Protein AF-A0A0C3AGV8-F1 (afdb_monomer_lite)

pLDDT: mean 91.76, std 10.99, range [47.75, 98.56]

Foldseek 3Di:
DAKEKEFEQDPFKKWKDKDADPDDDDDDGTDIAGHGGMDMDDHDAKIKMWIQDPRVRDIDIDITGGHDYYYDD

Sequence (73 aa):
MGTVTIFNNTSDKIYVRVTADGESGGNESFALIESGDSEYWSRSDYQVVFVLRNDTGATEVFTVIPGNNYTVG

Secondary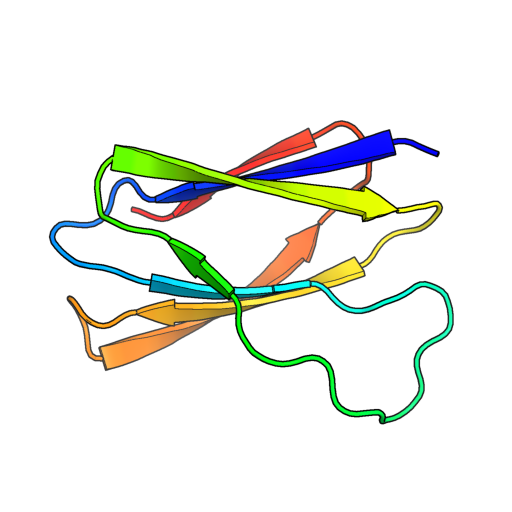 structure (DSSP, 8-state):
-EEEEEEE-SSS-EEEEEPPTT-SS--PPPEEE-TT-EEEEEESS-EEEEEEETTT--EEEEEE-TT-EEEE-

Organism: NCBI:txid1036808

Structure (mmCIF, N/CA/C/O backbone):
data_AF-A0A0C3AGV8-F1
#
_entry.id   AF-A0A0C3AGV8-F1
#
loop_
_atom_site.group_PDB
_atom_site.id
_atom_site.type_symbol
_atom_site.label_atom_id
_atom_site.label_alt_id
_atom_site.label_comp_id
_atom_site.label_asym_id
_atom_site.label_entity_id
_atom_site.label_seq_id
_atom_site.pdbx_PDB_ins_code
_atom_site.Cartn_x
_atom_site.Cartn_y
_atom_site.Cartn_z
_atom_site.occupancy
_atom_site.B_iso_or_equiv
_atom_site.auth_seq_id
_atom_site.auth_comp_id
_atom_site.auth_asym_id
_atom_site.auth_atom_id
_atom_site.pdbx_PDB_model_num
ATOM 1 N N . MET A 1 1 ? 11.607 6.336 -14.486 1.00 81.81 1 MET A N 1
ATO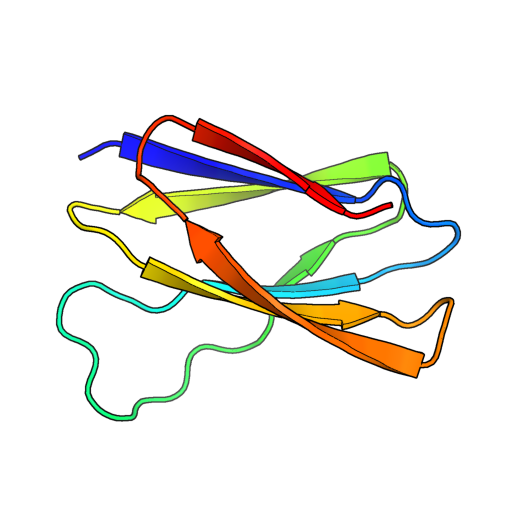M 2 C CA . MET A 1 1 ? 11.387 6.109 -13.042 1.00 81.81 1 MET A CA 1
ATOM 3 C C . MET A 1 1 ? 10.392 7.137 -12.549 1.00 81.81 1 MET A C 1
ATOM 5 O O . MET A 1 1 ? 10.522 8.297 -12.924 1.00 81.81 1 MET A O 1
ATOM 9 N N . GLY A 1 2 ? 9.410 6.708 -11.765 1.00 92.44 2 GLY A N 1
ATOM 10 C CA . GLY A 1 2 ? 8.418 7.570 -11.129 1.00 92.44 2 GLY A CA 1
ATOM 11 C C . GLY A 1 2 ? 8.200 7.159 -9.675 1.00 92.44 2 GLY A C 1
ATOM 12 O O . GLY A 1 2 ? 8.644 6.092 -9.248 1.00 92.44 2 GLY A O 1
ATOM 13 N N . THR A 1 3 ? 7.521 8.016 -8.924 1.00 94.06 3 THR A N 1
ATOM 14 C CA . THR A 1 3 ? 7.196 7.765 -7.518 1.00 94.06 3 THR A CA 1
ATOM 15 C C . THR A 1 3 ? 5.767 7.256 -7.411 1.00 94.06 3 THR A C 1
ATOM 17 O O . THR A 1 3 ? 4.860 7.859 -7.978 1.00 94.06 3 THR A O 1
ATOM 20 N N . VAL A 1 4 ? 5.564 6.147 -6.710 1.00 95.62 4 VAL A N 1
ATOM 21 C CA . VAL A 1 4 ? 4.249 5.725 -6.223 1.00 95.62 4 VAL A CA 1
ATOM 22 C C . VAL A 1 4 ? 4.077 6.316 -4.834 1.00 95.62 4 VAL A C 1
ATOM 24 O O . VAL A 1 4 ? 4.917 6.059 -3.975 1.00 95.62 4 VAL A O 1
ATOM 27 N N . THR A 1 5 ? 3.001 7.067 -4.612 1.00 97.12 5 THR A N 1
ATOM 28 C CA . THR A 1 5 ? 2.657 7.611 -3.289 1.00 97.12 5 THR A CA 1
ATOM 29 C C . THR A 1 5 ? 1.383 6.950 -2.784 1.00 97.12 5 THR A C 1
ATOM 31 O O . THR A 1 5 ? 0.381 6.945 -3.502 1.00 97.12 5 THR A O 1
ATOM 34 N N . ILE A 1 6 ? 1.397 6.428 -1.559 1.00 98.06 6 ILE A N 1
ATOM 35 C CA . ILE A 1 6 ? 0.206 5.891 -0.891 1.00 98.06 6 ILE A CA 1
ATOM 36 C C . ILE A 1 6 ? -0.107 6.769 0.320 1.00 98.06 6 ILE A C 1
ATOM 38 O O . ILE A 1 6 ? 0.725 6.891 1.214 1.00 98.06 6 ILE A O 1
ATOM 42 N N . PHE A 1 7 ? -1.297 7.363 0.341 1.00 98.44 7 PHE A N 1
ATOM 43 C CA . PHE A 1 7 ? -1.828 8.161 1.445 1.00 98.44 7 PHE A CA 1
ATOM 44 C C . PHE A 1 7 ? -2.840 7.342 2.251 1.00 98.44 7 PHE A C 1
ATOM 46 O O . PHE A 1 7 ? -3.779 6.777 1.681 1.00 98.44 7 PHE A O 1
ATOM 53 N N . ASN A 1 8 ? -2.664 7.296 3.571 1.00 98.44 8 ASN A N 1
ATOM 54 C CA . ASN A 1 8 ? -3.603 6.655 4.480 1.00 98.44 8 ASN A CA 1
ATOM 55 C C . ASN A 1 8 ? -4.658 7.661 4.969 1.00 98.44 8 ASN A C 1
ATOM 57 O O . ASN A 1 8 ? -4.386 8.497 5.826 1.00 98.44 8 ASN A O 1
ATOM 61 N N . ASN A 1 9 ? -5.879 7.541 4.457 1.00 98.12 9 ASN A N 1
ATOM 62 C CA . ASN A 1 9 ? -7.067 8.288 4.873 1.00 98.12 9 ASN A CA 1
ATOM 63 C C . ASN A 1 9 ? -8.054 7.431 5.693 1.00 98.12 9 ASN A C 1
ATOM 65 O O . ASN A 1 9 ? -9.228 7.784 5.813 1.00 98.12 9 ASN A O 1
ATOM 69 N N . THR A 1 10 ? -7.614 6.284 6.211 1.00 97.81 10 THR A N 1
ATOM 70 C CA . THR A 1 10 ? -8.424 5.439 7.100 1.00 97.81 10 THR A CA 1
ATOM 71 C C . THR A 1 10 ? -8.401 5.974 8.538 1.00 97.81 10 THR A C 1
ATOM 73 O O . THR A 1 10 ? -7.679 6.919 8.842 1.00 97.81 10 THR A O 1
ATOM 76 N N . SER A 1 11 ? -9.190 5.389 9.447 1.00 97.56 11 SER A N 1
ATOM 77 C CA . SER A 1 11 ? -9.218 5.810 10.860 1.00 97.56 11 SER A CA 1
ATOM 78 C C . SER A 1 11 ? -8.106 5.210 11.734 1.00 97.56 11 SER A C 1
ATOM 80 O O . SER A 1 11 ? -8.076 5.477 12.934 1.00 97.56 11 SER A O 1
ATOM 82 N N . ASP A 1 12 ? -7.242 4.358 11.179 1.00 98.19 12 ASP A N 1
ATOM 83 C CA . ASP A 1 12 ? -6.163 3.667 11.896 1.00 98.19 12 ASP A CA 1
ATOM 84 C C . ASP A 1 12 ? -4.928 3.543 10.981 1.00 98.19 12 ASP A C 1
ATOM 86 O O . ASP A 1 12 ? -4.932 3.981 9.831 1.00 98.19 12 ASP A O 1
ATOM 90 N N . LYS A 1 13 ? -3.834 2.968 11.470 1.00 98.19 13 LYS A N 1
ATOM 91 C CA . LYS A 1 13 ? -2.659 2.664 10.651 1.00 98.19 13 LYS A CA 1
ATOM 92 C C . LYS A 1 13 ? -2.958 1.588 9.607 1.00 98.19 13 LYS A C 1
ATOM 94 O O . LYS A 1 13 ? -3.738 0.658 9.833 1.00 98.19 13 LYS A O 1
ATOM 99 N N . ILE A 1 14 ? -2.245 1.666 8.491 1.00 98.44 14 ILE A N 1
ATOM 100 C CA . ILE A 1 14 ? -2.215 0.621 7.468 1.00 98.44 14 ILE A CA 1
ATOM 101 C C . ILE A 1 14 ? -0.797 0.085 7.306 1.00 98.44 14 ILE A C 1
ATOM 103 O O . ILE A 1 14 ? 0.186 0.776 7.576 1.00 98.44 14 ILE A O 1
ATOM 107 N N . TYR A 1 15 ? -0.697 -1.155 6.843 1.00 97.88 15 TYR A N 1
ATOM 108 C CA . TYR A 1 15 ? 0.574 -1.769 6.480 1.00 97.88 15 TYR A CA 1
ATOM 109 C C . TYR A 1 15 ? 0.595 -1.995 4.976 1.00 97.88 15 TYR A C 1
ATOM 111 O O . TYR A 1 15 ? -0.252 -2.710 4.443 1.00 97.88 15 TYR A O 1
ATOM 119 N N . VAL A 1 16 ? 1.556 -1.388 4.289 1.00 96.50 16 VAL A N 1
ATOM 120 C CA . VAL A 1 16 ? 1.617 -1.343 2.829 1.00 96.50 16 VAL A CA 1
ATOM 121 C C . VAL A 1 16 ? 2.880 -2.012 2.320 1.00 96.50 16 VAL A C 1
ATOM 123 O O . VAL A 1 16 ? 3.976 -1.780 2.825 1.00 96.50 16 VAL A O 1
ATOM 126 N N . ARG A 1 17 ? 2.736 -2.815 1.270 1.00 93.25 17 ARG A N 1
ATOM 127 C CA . ARG A 1 17 ? 3.861 -3.344 0.502 1.00 93.25 17 ARG A CA 1
ATOM 128 C C . ARG A 1 17 ? 3.638 -3.088 -0.981 1.00 93.25 17 ARG A C 1
ATOM 130 O O . ARG A 1 17 ? 2.643 -3.559 -1.519 1.00 93.25 17 ARG A O 1
ATOM 137 N N . VAL A 1 18 ? 4.581 -2.414 -1.637 1.00 92.25 18 VAL A N 1
ATOM 138 C CA . VAL A 1 18 ? 4.611 -2.209 -3.096 1.00 92.25 18 VAL A CA 1
ATOM 139 C C . VAL A 1 18 ? 5.707 -3.089 -3.691 1.00 92.25 18 VAL A C 1
ATOM 141 O O . VAL A 1 18 ? 6.868 -2.886 -3.350 1.00 92.25 18 VAL A O 1
ATOM 144 N N . THR A 1 19 ? 5.367 -4.027 -4.583 1.00 91.00 19 THR A N 1
ATOM 145 C CA . THR A 1 19 ? 6.344 -4.946 -5.206 1.00 91.00 19 THR A CA 1
ATOM 146 C C . THR A 1 19 ? 7.496 -4.207 -5.894 1.00 91.00 19 THR A C 1
ATOM 148 O O . THR A 1 19 ? 7.339 -3.057 -6.322 1.00 91.00 19 THR A O 1
ATOM 151 N N . ALA A 1 20 ? 8.664 -4.846 -5.985 1.00 83.81 20 ALA A N 1
ATOM 152 C CA . ALA A 1 20 ? 9.819 -4.322 -6.715 1.00 83.81 20 ALA A CA 1
ATOM 153 C C . ALA A 1 20 ? 9.794 -4.689 -8.215 1.00 83.81 20 ALA A C 1
ATOM 155 O O . ALA A 1 20 ? 9.122 -5.630 -8.643 1.00 83.81 20 ALA A O 1
ATOM 156 N N . ASP A 1 21 ? 10.564 -3.952 -9.025 1.00 80.00 21 ASP A N 1
ATOM 157 C CA . ASP A 1 21 ? 10.691 -4.202 -10.466 1.00 80.00 21 ASP A CA 1
ATOM 158 C C . ASP A 1 21 ? 11.261 -5.618 -10.718 1.00 80.00 21 ASP A C 1
ATOM 160 O O . ASP A 1 21 ? 12.360 -5.952 -10.275 1.00 80.00 21 ASP A O 1
ATOM 164 N N . GLY A 1 22 ? 10.503 -6.466 -11.424 1.00 70.50 22 GLY A N 1
ATOM 165 C CA . GLY A 1 22 ? 10.919 -7.833 -11.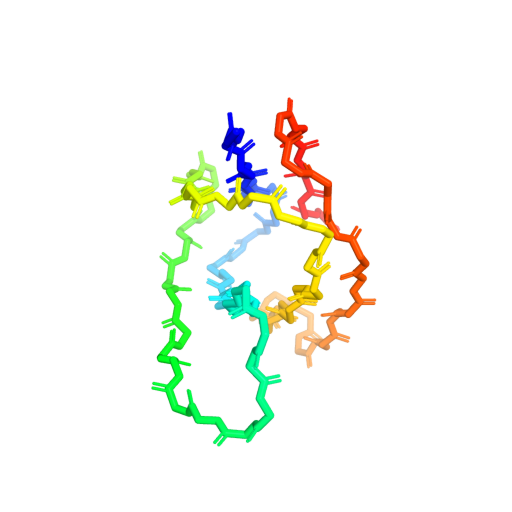762 1.00 70.50 22 GLY A CA 1
ATOM 166 C C . GLY A 1 22 ? 10.908 -8.834 -10.599 1.00 70.50 22 GLY A C 1
ATOM 167 O O . GLY A 1 22 ? 11.525 -9.895 -10.708 1.00 70.50 22 GLY A O 1
ATOM 168 N N . GLU A 1 23 ? 10.232 -8.530 -9.486 1.00 70.44 23 GLU A N 1
ATOM 169 C CA . GLU A 1 23 ? 10.209 -9.418 -8.323 1.00 70.44 23 GLU A CA 1
ATOM 170 C C . GLU A 1 23 ? 9.397 -10.706 -8.590 1.00 70.44 23 GLU A C 1
ATOM 172 O O . GLU A 1 23 ? 8.197 -10.671 -8.858 1.00 70.44 23 GLU A O 1
ATOM 177 N N . SER A 1 24 ? 10.048 -11.868 -8.456 1.00 56.88 24 SER A N 1
ATOM 178 C CA . SER A 1 24 ? 9.402 -13.185 -8.355 1.00 56.88 24 SER A CA 1
ATOM 179 C C . SER A 1 24 ? 9.730 -13.789 -6.990 1.00 56.88 24 SER A C 1
ATOM 181 O O . SER A 1 24 ? 10.662 -14.577 -6.862 1.00 56.88 24 SER A O 1
ATOM 183 N N . GLY A 1 25 ? 8.954 -13.408 -5.974 1.00 59.41 25 GLY A N 1
ATOM 184 C CA . GLY A 1 25 ? 9.050 -13.943 -4.616 1.00 59.41 25 GLY A CA 1
ATOM 185 C C . GLY A 1 25 ? 10.295 -13.488 -3.850 1.00 59.41 25 GLY A C 1
ATOM 186 O O . GLY A 1 25 ? 11.325 -14.151 -3.885 1.00 59.41 25 GLY A O 1
ATOM 187 N N . GLY A 1 26 ? 10.187 -12.408 -3.072 1.00 47.75 26 GLY A N 1
ATOM 188 C CA . GLY A 1 26 ? 11.254 -12.021 -2.153 1.00 47.75 26 GLY A CA 1
ATOM 189 C C . GLY A 1 26 ? 10.925 -10.836 -1.246 1.00 47.75 26 GLY A C 1
ATOM 190 O O . GLY A 1 26 ? 11.163 -9.696 -1.598 1.00 47.75 26 GLY A O 1
ATOM 191 N N . ASN A 1 27 ? 10.453 -11.150 -0.037 1.00 58.16 27 ASN A N 1
ATOM 192 C CA . ASN A 1 27 ? 10.737 -10.464 1.233 1.00 58.16 27 ASN A CA 1
ATOM 193 C C . ASN A 1 27 ? 10.999 -8.935 1.198 1.00 58.16 27 ASN A C 1
ATOM 195 O O . ASN A 1 27 ? 12.087 -8.483 1.548 1.00 58.16 27 ASN A O 1
ATOM 199 N N . GLU A 1 28 ? 9.984 -8.135 0.868 1.00 64.38 28 GLU A N 1
ATOM 200 C CA . GLU A 1 28 ? 9.926 -6.736 1.311 1.00 64.38 28 GLU A CA 1
ATOM 201 C C . GLU A 1 28 ? 8.953 -6.634 2.492 1.00 64.38 28 GLU A C 1
ATOM 203 O O . GLU A 1 28 ? 7.797 -7.060 2.405 1.00 64.38 28 GLU A O 1
ATOM 208 N N . SER A 1 29 ? 9.447 -6.120 3.621 1.00 80.88 29 SER A N 1
ATOM 209 C CA . SER A 1 29 ? 8.638 -5.850 4.810 1.00 80.88 29 SER A CA 1
ATOM 210 C C . SER A 1 29 ? 7.511 -4.878 4.473 1.00 80.88 29 SER A C 1
ATOM 212 O O . SER A 1 29 ? 7.693 -3.959 3.676 1.00 80.88 29 SER A O 1
ATOM 214 N N . PHE A 1 30 ? 6.357 -5.042 5.115 1.00 92.25 30 PHE A N 1
ATOM 215 C CA . PHE A 1 30 ? 5.313 -4.029 5.035 1.00 92.25 30 PHE A CA 1
ATOM 216 C C . PHE A 1 30 ? 5.778 -2.746 5.737 1.00 92.25 30 PHE A C 1
ATOM 218 O O . PHE A 1 30 ? 6.213 -2.790 6.890 1.00 92.25 30 PHE A O 1
ATOM 225 N N . ALA A 1 31 ? 5.661 -1.613 5.049 1.00 94.81 31 ALA A N 1
ATOM 226 C CA . ALA A 1 31 ? 5.812 -0.291 5.635 1.00 94.81 31 ALA A CA 1
ATOM 227 C C . ALA A 1 31 ? 4.549 0.061 6.425 1.00 94.81 31 ALA A C 1
ATOM 229 O O . ALA A 1 31 ? 3.436 -0.193 5.966 1.00 94.81 31 ALA A O 1
ATOM 230 N N . LEU A 1 32 ? 4.715 0.641 7.608 1.00 97.38 32 LEU A N 1
ATOM 231 C CA . LEU A 1 32 ? 3.608 1.204 8.371 1.00 97.38 32 LEU A CA 1
ATOM 232 C C . LEU A 1 32 ? 3.337 2.622 7.865 1.00 97.38 32 LEU A C 1
ATOM 234 O O . LEU A 1 32 ? 4.277 3.399 7.731 1.00 97.38 32 LEU A O 1
ATOM 238 N N . ILE A 1 33 ? 2.067 2.962 7.647 1.00 98.00 33 ILE A N 1
ATOM 239 C CA . ILE A 1 33 ? 1.623 4.334 7.380 1.00 98.00 33 ILE A CA 1
ATOM 240 C C . ILE A 1 33 ? 0.571 4.702 8.428 1.00 98.00 33 ILE A C 1
ATOM 242 O O . ILE A 1 33 ? -0.495 4.080 8.480 1.00 98.00 33 ILE A O 1
ATOM 246 N N . GLU A 1 34 ? 0.864 5.692 9.271 1.00 98.44 34 GLU A N 1
ATOM 247 C CA . GLU A 1 34 ? -0.096 6.201 10.258 1.00 98.44 34 GLU A CA 1
ATOM 248 C C . GLU A 1 34 ? -1.286 6.885 9.566 1.00 98.44 34 GLU A C 1
ATOM 250 O O . GLU A 1 34 ? -1.221 7.274 8.397 1.00 98.44 34 GLU A O 1
ATOM 255 N N . SER A 1 35 ? -2.410 7.003 10.272 1.00 98.12 35 SER A N 1
ATOM 256 C CA . SER A 1 35 ? -3.586 7.720 9.762 1.00 98.12 35 SER A CA 1
ATOM 257 C C . SER A 1 35 ? -3.239 9.183 9.476 1.00 98.12 35 SER A C 1
ATOM 259 O O . SER A 1 35 ? -2.825 9.912 10.376 1.00 98.12 35 SER A O 1
ATOM 261 N N . GLY A 1 36 ? -3.490 9.638 8.249 1.00 98.25 36 GLY A N 1
ATOM 262 C CA . GLY A 1 36 ? -3.175 10.991 7.792 1.00 98.25 36 GLY A CA 1
ATOM 263 C C . GLY A 1 36 ? -1.764 11.159 7.222 1.00 98.25 36 GLY A C 1
ATOM 264 O O . GLY A 1 36 ? -1.442 12.258 6.768 1.00 98.25 36 GLY A O 1
ATOM 265 N N . ASP A 1 37 ? -0.957 10.096 7.182 1.00 98.56 37 ASP A N 1
ATOM 266 C CA . ASP A 1 37 ? 0.394 10.118 6.620 1.00 98.56 37 ASP A CA 1
ATOM 267 C C . ASP A 1 37 ? 0.465 9.472 5.228 1.00 98.56 37 ASP A C 1
ATOM 269 O O . ASP A 1 37 ? -0.480 8.849 4.732 1.00 98.56 37 ASP A O 1
ATOM 273 N N . SER A 1 38 ? 1.603 9.663 4.557 1.00 98.00 38 SER A N 1
ATOM 274 C CA . SER A 1 38 ? 1.903 9.063 3.254 1.00 98.00 38 SER A CA 1
ATOM 275 C C . SER A 1 38 ? 3.271 8.401 3.244 1.00 98.00 38 SER A C 1
ATOM 277 O O . SER A 1 38 ? 4.202 8.898 3.870 1.00 98.00 38 SER A O 1
ATOM 279 N N . GLU A 1 39 ? 3.404 7.356 2.434 1.00 97.50 39 GLU A N 1
ATOM 280 C CA . GLU A 1 39 ? 4.693 6.754 2.086 1.00 97.50 39 GLU A CA 1
ATOM 281 C C . GLU A 1 39 ? 4.912 6.722 0.573 1.00 97.50 39 GLU A C 1
ATOM 283 O O . GLU A 1 39 ? 3.961 6.804 -0.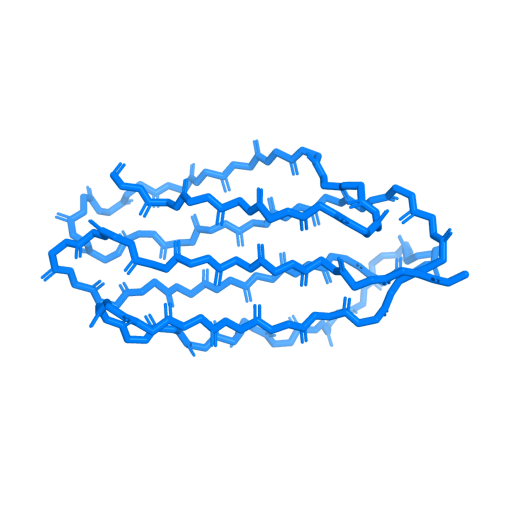216 1.00 97.50 39 GLU A O 1
ATOM 288 N N . TYR A 1 40 ? 6.181 6.629 0.169 1.00 95.50 40 TYR A N 1
ATOM 289 C CA . TYR A 1 40 ? 6.586 6.729 -1.231 1.00 95.50 40 TYR A CA 1
ATOM 290 C C . TYR A 1 40 ? 7.616 5.682 -1.657 1.00 95.50 40 TYR A C 1
ATOM 292 O O . TYR A 1 40 ? 8.577 5.373 -0.956 1.00 95.50 40 TYR A O 1
ATOM 300 N N . TRP A 1 41 ? 7.452 5.187 -2.885 1.00 93.62 41 TRP A N 1
ATOM 301 C CA . TRP A 1 41 ? 8.333 4.193 -3.494 1.00 93.62 41 TRP A CA 1
ATOM 302 C C . TRP A 1 41 ? 8.763 4.627 -4.890 1.00 93.62 41 TRP A C 1
ATOM 304 O O . TRP A 1 41 ? 7.935 4.918 -5.752 1.00 93.62 41 TRP A O 1
ATOM 314 N N . SER A 1 42 ? 10.070 4.603 -5.143 1.00 92.25 42 SER A N 1
ATOM 315 C CA . SER A 1 42 ? 10.623 4.777 -6.488 1.00 92.25 42 SER A CA 1
ATOM 316 C C . SER A 1 42 ? 10.488 3.478 -7.277 1.00 92.25 42 SER A C 1
ATOM 318 O O . SER A 1 42 ? 11.000 2.439 -6.849 1.00 92.25 42 SER A O 1
ATOM 320 N N . ARG A 1 43 ? 9.811 3.534 -8.427 1.00 90.56 43 ARG A N 1
ATOM 321 C CA . ARG A 1 43 ? 9.559 2.381 -9.307 1.00 90.56 43 ARG A CA 1
ATOM 322 C C . ARG A 1 43 ? 9.759 2.748 -10.774 1.00 90.56 43 ARG A C 1
ATOM 324 O O . ARG A 1 43 ? 9.618 3.915 -11.164 1.00 90.56 43 ARG A O 1
ATOM 331 N N . SER A 1 44 ? 10.156 1.775 -11.589 1.00 91.62 44 SER A N 1
ATOM 332 C CA . SER A 1 44 ? 10.331 1.981 -13.031 1.00 91.62 44 SER A CA 1
ATOM 333 C C . SER A 1 44 ? 9.197 1.390 -13.860 1.00 91.62 44 SER A C 1
ATOM 335 O O . SER A 1 44 ? 8.869 1.985 -14.886 1.00 91.62 44 SER A O 1
ATOM 337 N N . ASP A 1 45 ? 8.530 0.355 -13.345 1.00 91.25 45 ASP A N 1
ATOM 338 C CA . ASP A 1 45 ? 7.415 -0.331 -13.997 1.00 91.25 45 ASP A CA 1
ATOM 339 C C . ASP A 1 45 ? 6.146 -0.375 -13.127 1.00 91.25 45 ASP A C 1
ATOM 341 O O . ASP A 1 45 ? 6.114 0.096 -11.988 1.00 91.25 45 ASP A O 1
ATOM 345 N N . TYR A 1 46 ? 5.072 -0.929 -13.693 1.00 92.75 46 TYR A N 1
ATOM 346 C CA . TYR A 1 46 ? 3.821 -1.204 -12.988 1.00 92.75 46 TYR A CA 1
ATOM 347 C C . TYR A 1 46 ? 4.067 -2.183 -11.840 1.00 92.75 46 TYR A C 1
ATOM 349 O O . TYR A 1 46 ? 4.718 -3.208 -12.029 1.00 92.75 46 TYR A O 1
ATOM 357 N N . GLN A 1 47 ? 3.493 -1.891 -10.674 1.00 92.31 47 GLN A N 1
ATOM 358 C CA . GLN A 1 47 ? 3.638 -2.718 -9.477 1.00 92.31 47 GLN A CA 1
ATOM 359 C C . GLN A 1 47 ? 2.290 -3.159 -8.926 1.00 92.31 47 GLN A C 1
ATOM 361 O O . GLN A 1 47 ? 1.248 -2.592 -9.255 1.00 92.31 47 GLN A O 1
ATOM 366 N N . VAL A 1 48 ? 2.312 -4.163 -8.057 1.00 93.06 48 VAL A N 1
ATOM 367 C CA . VAL A 1 48 ? 1.168 -4.548 -7.232 1.00 93.06 48 VAL A CA 1
ATOM 368 C C . VAL A 1 48 ? 1.410 -4.035 -5.819 1.00 93.06 48 VAL A C 1
ATOM 370 O O . VAL A 1 48 ? 2.510 -4.161 -5.281 1.00 93.06 48 VAL A O 1
ATOM 373 N N . VAL A 1 49 ? 0.380 -3.450 -5.216 1.00 94.81 49 VAL A N 1
ATOM 374 C CA . VAL A 1 49 ? 0.392 -3.061 -3.809 1.00 94.81 49 VAL A CA 1
ATOM 375 C C . VAL A 1 49 ? -0.541 -3.955 -3.005 1.00 94.81 49 VAL A C 1
ATOM 377 O O . VAL A 1 49 ? -1.631 -4.298 -3.459 1.00 94.81 49 VAL A O 1
ATOM 380 N N . PHE A 1 50 ? -0.095 -4.318 -1.809 1.00 95.56 50 PHE A N 1
ATOM 381 C CA . PHE A 1 50 ? -0.868 -5.003 -0.783 1.00 95.56 50 PHE A CA 1
ATOM 382 C C . PHE A 1 50 ? -1.054 -4.045 0.387 1.00 95.56 50 PHE A C 1
ATOM 384 O O . PHE A 1 50 ? -0.070 -3.478 0.868 1.00 95.56 50 PHE A O 1
ATOM 391 N N . VAL A 1 51 ? -2.287 -3.888 0.858 1.00 97.75 51 VAL A N 1
ATOM 392 C CA . VAL A 1 51 ? -2.625 -3.012 1.981 1.00 97.75 51 VAL A CA 1
ATOM 393 C C . VAL A 1 51 ? -3.368 -3.817 3.035 1.00 97.75 51 VAL A C 1
ATOM 395 O O . VAL A 1 51 ? -4.469 -4.300 2.785 1.00 97.75 51 VAL A O 1
ATOM 398 N N . LEU A 1 52 ? -2.773 -3.961 4.217 1.00 97.75 52 LEU A N 1
ATOM 399 C CA . LEU A 1 52 ? -3.425 -4.554 5.382 1.00 97.75 52 LEU A CA 1
ATOM 400 C C . LEU A 1 52 ? -4.043 -3.427 6.208 1.00 97.75 52 LEU A C 1
ATOM 402 O O . LEU A 1 52 ? -3.327 -2.564 6.727 1.00 97.75 52 LEU A O 1
ATOM 406 N N . ARG A 1 53 ? -5.370 -3.435 6.306 1.00 97.44 53 ARG A N 1
ATOM 407 C CA . ARG A 1 53 ? -6.159 -2.400 6.969 1.00 97.44 53 ARG A CA 1
ATOM 408 C C . ARG A 1 53 ? -6.464 -2.783 8.408 1.00 97.44 53 ARG A C 1
ATOM 410 O O . ARG A 1 53 ? -7.164 -3.764 8.649 1.00 97.44 53 ARG A O 1
ATOM 417 N N . ASN A 1 54 ? -5.962 -2.004 9.364 1.00 97.00 54 ASN A N 1
ATOM 418 C CA . ASN A 1 54 ? -6.213 -2.275 10.780 1.00 97.00 54 ASN A CA 1
ATOM 419 C C . ASN A 1 54 ? -7.619 -1.831 11.225 1.00 97.00 54 ASN A C 1
ATOM 421 O O . ASN A 1 54 ? -8.195 -2.440 12.120 1.00 97.00 54 ASN A O 1
ATOM 425 N N . ASP A 1 55 ? -8.194 -0.825 10.561 1.00 96.38 55 ASP A N 1
ATOM 426 C CA . ASP A 1 55 ? -9.519 -0.272 10.866 1.00 96.38 55 ASP A CA 1
ATOM 427 C C . ASP A 1 55 ? -10.677 -1.240 10.557 1.00 96.38 55 ASP A C 1
ATOM 429 O O . ASP A 1 55 ? -11.684 -1.276 11.262 1.00 96.38 55 ASP A O 1
ATOM 433 N N . THR A 1 56 ? -10.525 -2.045 9.507 1.00 97.38 56 THR A N 1
ATOM 434 C CA . THR A 1 56 ? -11.553 -2.972 9.005 1.00 97.38 56 THR A CA 1
ATOM 435 C C . THR A 1 56 ? -11.143 -4.439 9.116 1.00 97.38 56 THR A C 1
ATOM 437 O O . THR A 1 56 ? -11.988 -5.324 8.986 1.00 97.38 56 THR A O 1
ATOM 440 N N . GLY A 1 57 ? -9.853 -4.721 9.319 1.00 95.62 57 GLY A N 1
ATOM 441 C CA . GLY A 1 57 ? -9.285 -6.068 9.223 1.00 95.62 57 GLY A CA 1
ATOM 442 C C . GLY A 1 57 ? -9.187 -6.601 7.787 1.00 95.62 57 GLY A C 1
ATOM 443 O O . GLY A 1 57 ? -8.865 -7.774 7.594 1.00 95.62 57 GLY A O 1
ATOM 444 N N . ALA A 1 58 ? -9.486 -5.779 6.776 1.00 95.88 58 ALA A N 1
ATOM 445 C CA . ALA A 1 58 ? -9.463 -6.180 5.375 1.00 95.88 58 ALA A CA 1
ATOM 446 C C . ALA A 1 58 ? -8.042 -6.178 4.784 1.00 95.88 58 ALA A C 1
ATOM 448 O O . ALA A 1 58 ? -7.111 -5.561 5.304 1.00 95.88 58 ALA A O 1
ATOM 449 N N . THR A 1 59 ? -7.879 -6.864 3.653 1.00 96.75 59 THR A N 1
ATOM 450 C CA . THR A 1 59 ? -6.692 -6.750 2.798 1.00 96.75 59 THR A CA 1
ATOM 451 C C . THR A 1 59 ? -7.117 -6.280 1.418 1.00 96.75 59 THR A C 1
ATOM 453 O O . THR A 1 59 ? -7.953 -6.918 0.780 1.00 96.75 59 THR A O 1
ATOM 456 N N . GLU A 1 60 ? -6.523 -5.187 0.954 1.00 96.69 60 GLU A N 1
ATOM 457 C CA . GLU A 1 60 ? -6.738 -4.653 -0.387 1.00 96.69 60 GLU A CA 1
ATOM 458 C C . GLU A 1 60 ? -5.520 -4.936 -1.265 1.00 96.69 60 GLU A C 1
ATOM 460 O O . GLU A 1 60 ? -4.376 -4.878 -0.807 1.00 96.69 60 GLU A O 1
ATOM 465 N N . VAL A 1 61 ? -5.767 -5.261 -2.534 1.00 96.12 61 VAL A N 1
ATOM 466 C CA . VAL A 1 61 ? -4.717 -5.537 -3.518 1.00 96.12 61 VAL A CA 1
ATOM 467 C C . VAL A 1 61 ? -5.074 -4.852 -4.826 1.00 96.12 61 VAL A C 1
ATOM 469 O O . VAL A 1 61 ? -6.158 -5.075 -5.364 1.00 96.12 61 VAL A O 1
ATOM 472 N N . PHE A 1 62 ? -4.170 -4.025 -5.347 1.00 96.38 62 PHE A N 1
ATOM 473 C CA . PHE A 1 62 ? -4.385 -3.315 -6.608 1.00 96.38 62 PHE A CA 1
ATOM 474 C C . PHE A 1 62 ? -3.072 -2.989 -7.323 1.00 96.38 62 PHE A C 1
ATOM 476 O O . PHE A 1 62 ? -1.982 -3.128 -6.770 1.00 96.38 62 PHE A O 1
ATOM 483 N N . THR A 1 63 ? -3.172 -2.582 -8.587 1.00 95.88 63 THR A N 1
ATOM 484 C CA . THR A 1 63 ? -2.019 -2.185 -9.404 1.00 95.88 63 THR A CA 1
ATOM 485 C C . THR A 1 63 ? -1.734 -0.697 -9.239 1.00 95.88 63 THR A C 1
ATOM 487 O O . THR A 1 63 ? -2.647 0.128 -9.297 1.00 95.88 63 THR A O 1
ATOM 490 N N . VAL A 1 64 ? -0.458 -0.349 -9.092 1.00 95.31 64 VAL A N 1
ATOM 491 C CA . VAL A 1 64 ? 0.030 1.029 -9.009 1.00 95.31 64 VAL A CA 1
ATOM 492 C C . VAL A 1 64 ? 0.971 1.347 -10.166 1.00 95.31 64 VAL A C 1
ATOM 494 O O . VAL A 1 64 ? 1.703 0.489 -10.661 1.00 95.31 64 VAL A O 1
ATOM 497 N N . ILE A 1 65 ? 0.929 2.598 -10.610 1.00 95.75 65 ILE A N 1
ATOM 498 C CA . ILE A 1 65 ? 1.670 3.114 -11.757 1.00 95.75 65 ILE A CA 1
ATOM 499 C C . ILE A 1 65 ? 2.653 4.169 -11.237 1.00 95.75 65 ILE A C 1
ATOM 501 O O . ILE A 1 65 ? 2.227 5.078 -10.516 1.00 95.75 65 ILE A O 1
ATOM 505 N N . PRO A 1 66 ? 3.950 4.088 -11.581 1.00 95.06 66 PRO A N 1
ATOM 506 C CA . PRO A 1 66 ? 4.918 5.104 -11.189 1.00 95.06 66 PRO A CA 1
ATOM 507 C C . PRO A 1 66 ? 4.499 6.503 -11.660 1.00 95.06 66 PRO A C 1
ATOM 509 O O . PRO A 1 66 ? 4.170 6.698 -12.828 1.00 95.06 66 PRO A O 1
ATOM 512 N N . GLY A 1 67 ? 4.559 7.484 -10.758 1.00 96.44 67 GLY A N 1
ATOM 513 C CA . GLY A 1 67 ? 4.143 8.869 -11.002 1.00 96.44 67 GLY A CA 1
ATOM 514 C C . GLY A 1 67 ? 2.740 9.213 -10.492 1.00 96.44 67 GLY A C 1
ATOM 515 O O . GLY A 1 67 ? 2.359 10.380 -10.561 1.00 96.44 67 GLY A O 1
ATOM 516 N N . ASN A 1 68 ? 1.993 8.237 -9.963 1.00 97.56 68 ASN A N 1
ATOM 517 C CA . ASN A 1 68 ? 0.642 8.437 -9.443 1.00 97.56 68 ASN A CA 1
ATOM 518 C C . ASN A 1 68 ? 0.574 8.408 -7.908 1.00 97.56 68 ASN A C 1
ATOM 520 O O . ASN A 1 68 ? 1.387 7.777 -7.227 1.00 97.56 68 ASN A O 1
ATOM 524 N N . ASN A 1 69 ? -0.480 9.041 -7.389 1.00 97.50 69 ASN A N 1
ATOM 525 C CA . ASN A 1 69 ? -0.845 9.038 -5.976 1.00 97.50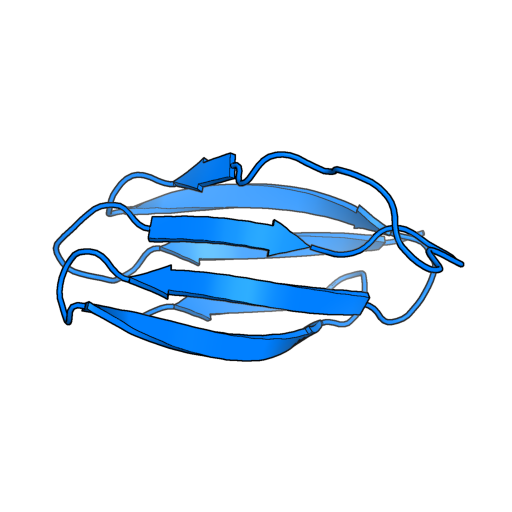 69 ASN A CA 1
ATOM 526 C C . ASN A 1 69 ? -2.114 8.205 -5.764 1.00 97.50 69 ASN A C 1
ATOM 528 O O . ASN A 1 69 ? -3.047 8.283 -6.566 1.00 97.50 69 ASN A O 1
ATOM 532 N N . TYR A 1 70 ? -2.159 7.456 -4.667 1.00 97.94 70 TYR A N 1
ATOM 533 C CA . TYR A 1 70 ? -3.271 6.587 -4.298 1.00 97.94 70 TYR A CA 1
ATOM 534 C C . TYR A 1 70 ? -3.694 6.875 -2.861 1.00 97.94 70 TYR A C 1
ATOM 536 O O . TYR A 1 70 ? -2.847 6.990 -1.980 1.00 97.94 70 TYR A O 1
ATOM 544 N N . THR A 1 71 ? -5.000 6.958 -2.625 1.00 97.88 71 THR A N 1
ATOM 545 C CA . THR A 1 71 ? -5.577 7.150 -1.289 1.00 97.88 71 THR A CA 1
ATOM 546 C C . THR A 1 71 ? -6.264 5.867 -0.846 1.00 97.88 71 THR A C 1
ATOM 548 O O . THR A 1 71 ? -7.112 5.354 -1.574 1.00 97.88 71 THR A O 1
ATOM 551 N N . VAL A 1 72 ? -5.929 5.384 0.349 1.00 97.38 72 VAL A N 1
ATOM 552 C CA . VAL A 1 72 ? -6.621 4.282 1.032 1.00 97.38 72 VAL A CA 1
ATOM 553 C C . VAL A 1 72 ? -7.561 4.897 2.065 1.00 97.38 72 VAL A C 1
ATOM 555 O O . VAL A 1 72 ? -7.101 5.672 2.895 1.00 97.38 72 VAL A O 1
ATOM 558 N N . GLY A 1 73 ? -8.859 4.598 2.016 1.00 88.81 73 GLY A N 1
ATOM 559 C CA . GLY A 1 73 ? -9.885 5.199 2.8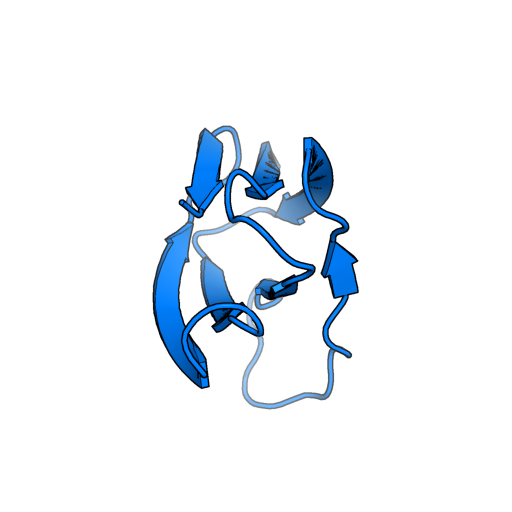81 1.00 88.81 73 GLY A CA 1
ATOM 560 C C . GLY A 1 73 ? -11.002 4.227 3.198 1.00 88.81 73 GLY A C 1
ATOM 561 O O . GLY A 1 73 ? -11.296 3.356 2.352 1.00 88.81 73 GLY A O 1
#

Radius of gyration: 11.61 Å; chains: 1; bounding box: 23×25×26 Å